Protein AF-A0A2D8JLE0-F1 (afdb_monomer)

Secondary structure (DSSP, 8-state):
-HHHHHTT------HHHHHHH-------SS------------S----GGGS-HHHHHHHHHHHHHTT-HHHHHHHHHHHHHHHT-

Structure (mmCIF, N/CA/C/O backbone):
data_AF-A0A2D8JLE0-F1
#
_entry.id   AF-A0A2D8JLE0-F1
#
loop_
_atom_site.group_PDB
_atom_site.id
_atom_site.type_symbol
_atom_site.label_atom_id
_atom_site.label_alt_id
_atom_site.label_comp_id
_atom_site.label_asym_id
_atom_site.label_entity_id
_atom_site.label_seq_id
_atom_site.pdbx_PDB_ins_code
_atom_site.Cartn_x
_atom_site.Cartn_y
_atom_site.Cartn_z
_atom_site.occupancy
_atom_site.B_iso_or_equiv
_atom_site.auth_seq_id
_atom_site.auth_comp_id
_atom_site.auth_asym_id
_atom_site.auth_atom_id
_atom_site.pdbx_PDB_model_num
ATOM 1 N N . VAL A 1 1 ? 3.338 -9.679 -8.292 1.00 65.81 1 VAL A N 1
ATOM 2 C CA . VAL A 1 1 ? 4.325 -10.782 -8.159 1.00 65.81 1 VAL A CA 1
ATOM 3 C C . VAL A 1 1 ? 3.659 -12.125 -7.844 1.00 65.81 1 VAL A C 1
ATOM 5 O O . VAL A 1 1 ? 3.813 -13.036 -8.642 1.00 65.81 1 VAL A O 1
ATOM 8 N N . ALA A 1 2 ? 2.848 -12.254 -6.781 1.00 73.69 2 ALA A N 1
ATOM 9 C CA . ALA A 1 2 ? 2.211 -13.533 -6.405 1.00 73.69 2 ALA A CA 1
ATOM 10 C C . ALA A 1 2 ? 1.354 -14.192 -7.513 1.00 73.69 2 ALA A C 1
ATOM 12 O O . ALA A 1 2 ? 1.426 -15.403 -7.703 1.00 73.69 2 ALA A O 1
ATOM 13 N N . LEU A 1 3 ? 0.600 -13.407 -8.297 1.00 81.38 3 LEU A N 1
ATOM 14 C CA . LEU A 1 3 ? -0.132 -13.937 -9.457 1.00 81.38 3 LEU A CA 1
ATOM 15 C C . LEU A 1 3 ? 0.797 -14.494 -10.543 1.00 81.38 3 LEU A C 1
ATOM 17 O O . LEU A 1 3 ? 0.525 -15.562 -11.079 1.00 81.38 3 LEU A O 1
ATOM 21 N N . ALA A 1 4 ? 1.890 -13.792 -10.853 1.00 86.06 4 ALA A N 1
ATOM 22 C CA . ALA A 1 4 ? 2.836 -14.224 -11.879 1.00 86.06 4 ALA A CA 1
ATOM 23 C C . ALA A 1 4 ? 3.495 -15.559 -11.502 1.00 86.06 4 ALA A C 1
ATOM 25 O O . ALA A 1 4 ? 3.616 -16.430 -12.352 1.00 86.06 4 ALA A O 1
ATOM 26 N N . ILE A 1 5 ? 3.814 -15.760 -10.218 1.00 84.56 5 ILE A N 1
ATOM 27 C CA . ILE A 1 5 ? 4.338 -17.036 -9.706 1.00 84.56 5 ILE A CA 1
ATOM 28 C C . ILE A 1 5 ? 3.296 -18.157 -9.855 1.00 84.56 5 ILE A C 1
ATOM 30 O O . ILE A 1 5 ? 3.634 -19.239 -10.325 1.00 84.56 5 ILE A O 1
ATOM 34 N N . ARG A 1 6 ? 2.022 -17.901 -9.511 1.00 91.00 6 ARG A N 1
ATOM 35 C CA . ARG A 1 6 ? 0.938 -18.898 -9.620 1.00 91.00 6 ARG A CA 1
ATOM 36 C C . ARG A 1 6 ? 0.704 -19.371 -11.056 1.00 91.00 6 ARG A C 1
ATOM 38 O O . ARG A 1 6 ? 0.361 -20.529 -11.258 1.00 91.00 6 ARG A O 1
ATOM 45 N N . TYR A 1 7 ? 0.866 -18.474 -12.023 1.00 92.62 7 TYR A N 1
ATOM 46 C CA . TYR A 1 7 ? 0.667 -18.758 -13.445 1.00 92.62 7 TYR A CA 1
ATOM 47 C C . TYR A 1 7 ? 1.979 -18.978 -14.211 1.00 92.62 7 TYR A C 1
ATOM 49 O O . TYR A 1 7 ? 1.965 -18.953 -15.437 1.00 92.62 7 TYR A O 1
ATOM 57 N N . SER A 1 8 ? 3.106 -19.171 -13.511 1.00 86.38 8 SER A N 1
ATOM 58 C CA . SER A 1 8 ? 4.432 -19.400 -14.111 1.00 86.38 8 SER A CA 1
ATOM 59 C C . SER A 1 8 ? 4.798 -18.391 -15.210 1.00 86.38 8 SER A C 1
ATOM 61 O O . SER A 1 8 ? 5.386 -18.736 -16.232 1.00 86.38 8 SER A O 1
ATOM 63 N N . CYS A 1 9 ? 4.435 -17.129 -15.003 1.00 89.50 9 CYS A N 1
ATOM 64 C CA . CYS A 1 9 ? 4.689 -16.044 -15.939 1.00 89.50 9 CYS A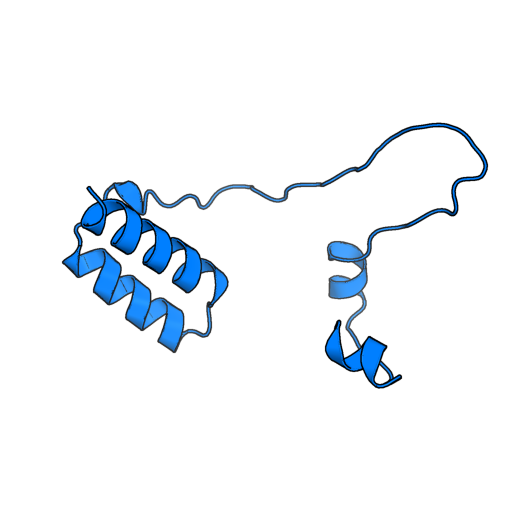 CA 1
ATOM 65 C C . CYS A 1 9 ? 6.070 -15.419 -15.669 1.00 89.50 9 CYS A C 1
ATOM 67 O O . CYS A 1 9 ? 6.403 -15.190 -14.498 1.00 89.50 9 CYS A O 1
ATOM 69 N N . PRO A 1 10 ? 6.872 -15.115 -16.710 1.00 87.75 10 PRO A N 1
ATOM 70 C CA . PRO A 1 10 ? 8.142 -14.419 -16.536 1.00 87.75 10 PRO A CA 1
ATOM 71 C C . PRO A 1 10 ? 7.929 -13.020 -15.944 1.00 87.75 10 PRO A C 1
ATOM 73 O O . PRO A 1 10 ? 7.010 -12.292 -16.319 1.00 87.75 10 PRO A O 1
ATOM 76 N N . ILE A 1 11 ? 8.799 -12.640 -15.009 1.00 85.25 11 ILE A N 1
ATOM 77 C CA . ILE A 1 11 ? 8.752 -11.348 -14.322 1.00 85.25 11 ILE A CA 1
ATOM 78 C C . ILE A 1 11 ? 9.947 -10.524 -14.790 1.00 85.25 11 ILE A C 1
ATOM 80 O O . ILE A 1 11 ? 11.091 -10.934 -14.606 1.00 85.25 11 ILE A O 1
ATOM 84 N N . PHE A 1 12 ? 9.681 -9.348 -15.348 1.00 87.06 12 PHE A N 1
ATOM 85 C CA . PHE A 1 12 ? 10.706 -8.380 -15.727 1.00 87.06 12 PHE A CA 1
ATOM 86 C C . PHE A 1 12 ? 10.663 -7.203 -14.753 1.00 87.06 12 PHE A C 1
ATOM 88 O O . PHE A 1 12 ? 9.588 -6.711 -14.411 1.00 87.06 12 PHE A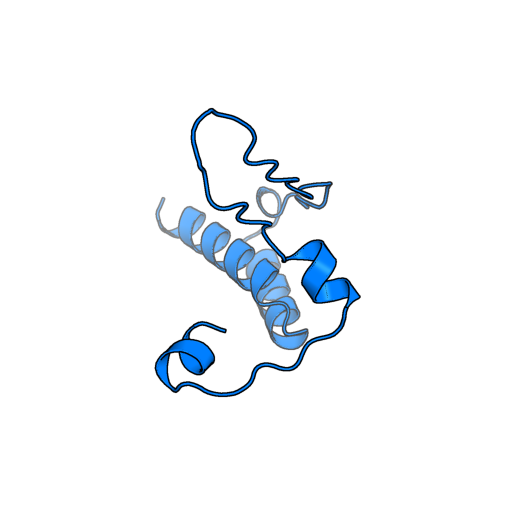 O 1
ATOM 95 N N . THR A 1 13 ? 11.827 -6.772 -14.272 1.00 85.06 13 THR A N 1
ATOM 96 C CA . THR A 1 13 ? 11.956 -5.657 -13.327 1.00 85.06 13 THR A CA 1
ATOM 97 C C . THR A 1 13 ? 13.258 -4.899 -13.567 1.00 85.06 13 THR A C 1
ATOM 99 O O . THR A 1 13 ? 14.162 -5.406 -14.227 1.00 85.06 13 THR A O 1
ATOM 102 N N . HIS A 1 14 ? 13.352 -3.694 -13.010 1.00 88.31 14 HIS A N 1
ATOM 103 C CA . HIS A 1 14 ? 14.569 -2.887 -13.020 1.00 88.31 14 HIS A CA 1
ATOM 104 C C . HIS A 1 14 ? 15.506 -3.317 -11.886 1.00 88.31 14 HIS A C 1
ATOM 106 O O . HIS A 1 14 ? 15.048 -3.715 -10.807 1.00 88.31 14 HIS A O 1
ATOM 112 N N . GLU A 1 15 ? 16.813 -3.200 -12.118 1.00 82.25 15 GLU A N 1
ATOM 113 C CA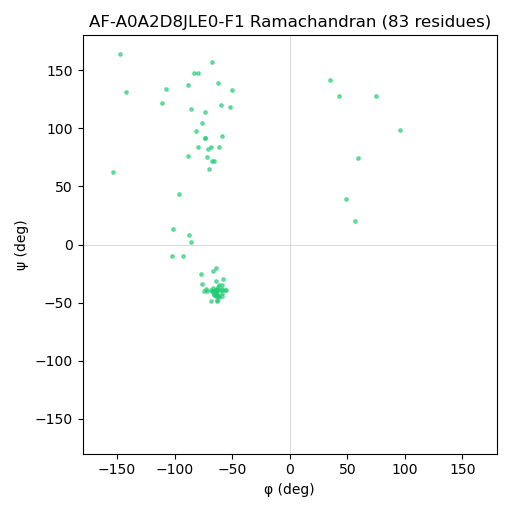 . GLU A 1 15 ? 17.855 -3.612 -11.171 1.00 82.25 15 GLU A CA 1
ATOM 114 C C . GLU A 1 15 ? 17.732 -2.887 -9.822 1.00 82.25 15 GLU A C 1
ATOM 116 O O . GLU A 1 15 ? 17.856 -3.507 -8.766 1.00 82.25 15 GLU A O 1
ATOM 121 N N . ASP A 1 16 ? 17.381 -1.600 -9.845 1.00 81.81 16 ASP A N 1
ATOM 122 C CA . ASP A 1 16 ? 17.209 -0.786 -8.638 1.00 81.81 16 ASP A CA 1
ATOM 123 C C . ASP A 1 16 ? 16.091 -1.311 -7.730 1.00 81.81 16 ASP A C 1
ATOM 125 O O . ASP A 1 16 ? 16.219 -1.337 -6.506 1.00 81.81 16 ASP A O 1
ATOM 129 N N . ILE A 1 17 ? 14.991 -1.771 -8.332 1.00 80.75 17 ILE A N 1
ATOM 130 C CA . ILE A 1 17 ? 13.832 -2.303 -7.609 1.00 80.75 17 ILE A CA 1
ATOM 131 C C . ILE A 1 17 ?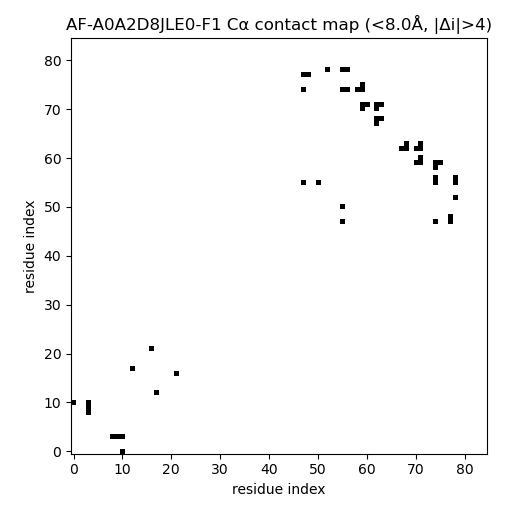 14.187 -3.666 -7.009 1.00 80.75 17 ILE A C 1
ATOM 133 O O . ILE A 1 17 ? 13.837 -3.944 -5.863 1.00 80.75 17 ILE A O 1
ATOM 137 N N . LEU A 1 18 ? 14.925 -4.497 -7.756 1.00 79.56 18 LEU A N 1
ATOM 138 C CA . LEU A 1 18 ? 15.397 -5.794 -7.277 1.00 79.56 18 LEU A CA 1
ATOM 139 C C . LEU A 1 18 ? 16.375 -5.646 -6.107 1.00 79.56 18 LEU A C 1
ATOM 141 O O . LEU A 1 18 ? 16.292 -6.419 -5.163 1.00 79.56 18 LEU A O 1
ATOM 145 N N . LYS A 1 19 ? 17.262 -4.647 -6.127 1.00 79.19 19 LYS A N 1
ATOM 146 C CA . LYS A 1 19 ? 18.194 -4.391 -5.017 1.00 79.19 19 LYS A CA 1
ATOM 147 C C . LYS A 1 19 ? 17.484 -3.916 -3.750 1.00 79.19 19 LYS A C 1
ATOM 149 O O . LYS A 1 19 ? 17.845 -4.350 -2.666 1.00 79.19 19 LYS A O 1
ATOM 154 N N . ARG A 1 20 ? 16.468 -3.055 -3.881 1.00 78.25 20 ARG A N 1
ATOM 155 C CA . ARG A 1 20 ? 15.702 -2.534 -2.732 1.00 78.25 20 ARG A CA 1
ATOM 156 C C . ARG A 1 20 ? 14.744 -3.561 -2.129 1.00 78.25 20 ARG A C 1
ATOM 158 O O . ARG A 1 20 ? 14.581 -3.602 -0.918 1.00 78.25 20 ARG A O 1
ATOM 165 N N . ALA A 1 21 ? 14.072 -4.348 -2.969 1.00 78.19 21 ALA A N 1
ATOM 166 C CA . ALA A 1 21 ? 13.026 -5.279 -2.537 1.00 78.19 21 ALA A CA 1
ATOM 167 C C . ALA A 1 21 ? 13.490 -6.745 -2.468 1.00 78.19 21 ALA A C 1
ATOM 169 O O . ALA A 1 21 ? 12.752 -7.608 -1.991 1.00 78.19 21 ALA A O 1
ATOM 170 N N . GLY A 1 22 ? 14.682 -7.048 -2.984 1.00 72.81 22 GLY A N 1
ATOM 171 C CA . GLY A 1 22 ? 15.242 -8.390 -3.027 1.00 72.81 22 GLY A CA 1
ATOM 172 C C . GLY A 1 22 ? 15.705 -8.837 -1.651 1.00 72.81 22 GLY A C 1
ATOM 173 O O . GLY A 1 22 ? 16.668 -8.313 -1.102 1.00 72.81 22 GLY A O 1
ATOM 174 N N . ILE A 1 23 ? 15.041 -9.853 -1.107 1.00 72.25 23 ILE A N 1
ATOM 175 C CA . ILE A 1 23 ? 15.507 -10.537 0.097 1.00 72.25 23 ILE A CA 1
ATOM 176 C C . ILE A 1 23 ? 16.484 -11.621 -0.353 1.00 72.25 23 ILE A C 1
ATOM 178 O O . ILE A 1 23 ? 16.102 -12.555 -1.062 1.00 72.25 23 ILE A O 1
ATOM 182 N N . ILE A 1 24 ? 17.749 -11.507 0.052 1.00 68.81 24 ILE A N 1
ATOM 183 C CA . ILE A 1 24 ? 18.742 -12.558 -0.180 1.00 68.81 24 ILE A CA 1
ATOM 184 C C . ILE A 1 24 ? 18.434 -13.703 0.783 1.00 68.81 24 ILE A C 1
ATOM 186 O O . ILE A 1 24 ? 18.909 -13.736 1.916 1.00 68.81 24 ILE A O 1
ATOM 190 N N . ILE A 1 25 ? 17.634 -14.666 0.332 1.00 58.62 25 ILE A N 1
ATOM 191 C CA . ILE A 1 25 ? 17.474 -15.937 1.035 1.00 58.62 25 ILE A CA 1
ATOM 192 C C . ILE A 1 25 ? 18.697 -16.786 0.674 1.00 58.62 25 ILE A C 1
ATOM 194 O O . ILE A 1 25 ? 18.665 -17.585 -0.263 1.00 58.62 25 ILE A O 1
ATOM 198 N N . LYS A 1 26 ? 19.813 -16.588 1.387 1.00 57.50 26 LYS A N 1
ATOM 199 C CA . LYS A 1 26 ? 20.873 -17.605 1.420 1.00 57.50 26 LYS A CA 1
ATOM 200 C C . LYS A 1 26 ? 20.226 -18.864 1.993 1.00 57.50 26 LYS A C 1
ATOM 202 O O . LYS A 1 26 ? 19.669 -18.810 3.086 1.00 57.50 26 LYS A O 1
ATOM 207 N N . ARG A 1 27 ? 20.223 -19.964 1.230 1.00 51.53 27 ARG A N 1
ATOM 208 C CA . ARG A 1 27 ? 19.798 -21.270 1.751 1.00 51.53 27 ARG A CA 1
ATOM 209 C C . ARG A 1 27 ? 20.594 -21.520 3.029 1.00 51.53 27 ARG A C 1
ATOM 211 O O . ARG A 1 27 ? 21.819 -21.504 2.993 1.00 51.53 27 ARG A O 1
ATOM 218 N N . ILE A 1 28 ? 19.872 -21.650 4.133 1.00 49.75 28 ILE A N 1
ATOM 219 C CA . ILE A 1 28 ? 20.425 -21.925 5.451 1.00 49.75 28 ILE A CA 1
ATOM 220 C C . ILE A 1 28 ? 20.842 -23.396 5.435 1.00 49.75 28 ILE A C 1
ATOM 222 O O . ILE A 1 28 ? 20.023 -24.268 5.706 1.00 49.75 28 ILE A O 1
ATOM 226 N N . ASP A 1 29 ? 22.095 -23.658 5.073 1.00 48.97 29 ASP A N 1
ATOM 227 C CA . ASP A 1 29 ? 22.871 -24.609 5.856 1.00 48.97 29 ASP A CA 1
ATOM 228 C C . ASP A 1 29 ? 23.273 -23.839 7.114 1.00 48.97 29 ASP A C 1
ATOM 230 O O . ASP A 1 29 ? 24.043 -22.889 7.046 1.00 48.97 29 ASP A O 1
ATOM 234 N N . GLU A 1 30 ? 22.582 -24.183 8.198 1.00 49.22 30 GLU A N 1
ATOM 235 C CA . GLU A 1 30 ? 22.893 -23.957 9.609 1.00 49.22 30 GLU A CA 1
ATOM 236 C C . GLU A 1 30 ? 23.450 -22.581 10.037 1.00 49.22 30 GLU A C 1
ATOM 238 O O . GLU A 1 30 ? 24.533 -22.150 9.656 1.00 49.22 30 GLU A O 1
ATOM 243 N N . THR A 1 31 ? 22.783 -22.003 11.045 1.00 38.53 31 THR A N 1
ATOM 244 C CA . THR A 1 31 ? 23.255 -20.913 11.930 1.00 38.53 31 THR A CA 1
ATOM 245 C C . THR A 1 31 ? 22.825 -19.494 11.518 1.00 38.53 31 THR A C 1
ATOM 247 O O . THR A 1 31 ? 23.393 -18.867 10.637 1.00 38.53 31 THR A O 1
ATOM 250 N N . THR A 1 32 ? 21.759 -19.042 12.195 1.00 45.09 32 THR A N 1
ATOM 251 C CA . THR A 1 32 ? 21.448 -17.684 12.700 1.00 45.09 32 THR A CA 1
ATOM 252 C C . THR A 1 32 ? 21.855 -16.422 11.928 1.00 45.09 32 THR A C 1
ATOM 254 O O . THR A 1 32 ? 23.005 -16.245 11.555 1.00 45.09 32 THR A O 1
ATOM 257 N N . GLU A 1 33 ? 20.926 -15.451 11.973 1.00 44.16 33 GLU A N 1
ATOM 258 C CA . GLU A 1 33 ? 21.169 -13.994 11.916 1.00 44.16 33 GLU A CA 1
ATOM 259 C C . GLU A 1 33 ? 21.525 -13.427 10.524 1.00 44.16 33 GLU A C 1
ATOM 261 O O . GLU A 1 33 ? 22.401 -13.908 9.831 1.00 44.16 33 GLU A O 1
ATOM 266 N N . GLN A 1 34 ? 20.890 -12.400 9.962 1.00 45.31 34 GLN A N 1
ATOM 267 C CA . GLN A 1 34 ? 20.007 -11.347 10.442 1.00 45.31 34 GLN A CA 1
ATOM 268 C C . GLN A 1 34 ? 18.941 -11.117 9.368 1.00 45.31 34 GLN A C 1
ATOM 270 O O . GLN A 1 34 ? 19.252 -10.898 8.196 1.00 45.31 34 GLN A O 1
ATOM 275 N N . ILE A 1 35 ? 17.672 -11.090 9.772 1.00 51.38 35 ILE A N 1
ATOM 276 C CA . ILE A 1 35 ? 16.633 -10.440 8.979 1.00 51.38 35 ILE A CA 1
ATOM 277 C C . ILE A 1 35 ? 16.918 -8.941 9.103 1.00 51.38 35 ILE A C 1
ATOM 279 O O . ILE A 1 35 ? 16.328 -8.264 9.946 1.00 51.38 35 ILE A O 1
ATOM 283 N N . ASN A 1 36 ? 17.851 -8.426 8.297 1.00 45.69 36 ASN A N 1
ATOM 284 C CA . ASN A 1 36 ? 18.044 -6.991 8.135 1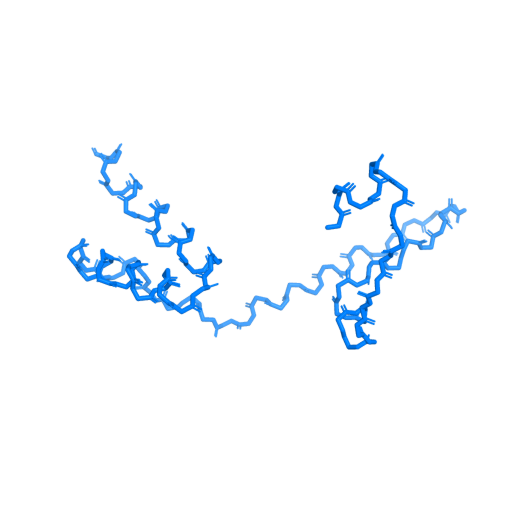.00 45.69 36 ASN A CA 1
ATOM 285 C C . ASN A 1 36 ? 16.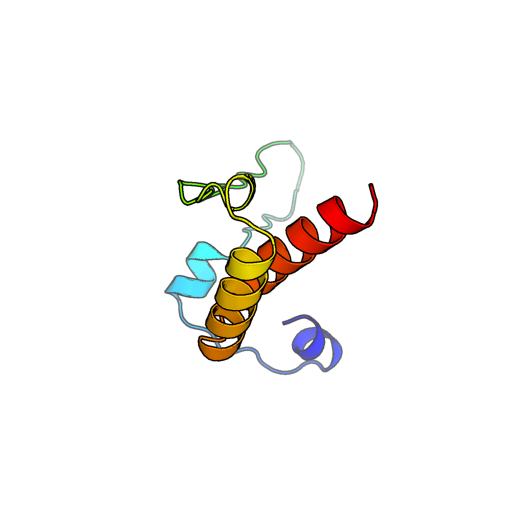846 -6.475 7.334 1.00 45.69 36 ASN A C 1
ATOM 287 O O . ASN A 1 36 ? 16.895 -6.226 6.133 1.00 45.69 36 ASN A O 1
ATOM 291 N N . THR A 1 37 ? 15.712 -6.383 8.030 1.00 49.03 37 THR A N 1
ATOM 292 C CA . THR A 1 37 ? 14.633 -5.496 7.635 1.00 49.03 37 THR A CA 1
ATOM 293 C C . THR A 1 37 ? 15.200 -4.110 7.874 1.00 49.03 37 THR A C 1
ATOM 295 O O . THR A 1 37 ? 14.998 -3.524 8.938 1.00 49.03 37 THR A O 1
ATOM 298 N N . GLU A 1 38 ? 15.953 -3.599 6.904 1.00 45.53 38 GLU A N 1
ATOM 299 C CA . GLU A 1 38 ? 16.114 -2.166 6.749 1.00 45.53 38 GLU A CA 1
ATOM 300 C C . GLU A 1 38 ? 14.710 -1.636 6.472 1.00 45.53 38 GLU A C 1
ATOM 302 O O . GLU A 1 38 ? 14.232 -1.519 5.346 1.00 45.53 38 GLU A O 1
ATOM 307 N N . LYS A 1 39 ? 13.981 -1.423 7.571 1.00 49.22 39 LYS A N 1
ATOM 308 C CA . LYS A 1 39 ? 12.867 -0.510 7.618 1.00 49.22 39 LYS A CA 1
ATOM 309 C C . LYS A 1 39 ? 13.475 0.821 7.237 1.00 49.22 39 LYS A C 1
ATOM 311 O O . LYS A 1 39 ? 13.918 1.573 8.105 1.00 49.22 39 LYS A O 1
ATOM 316 N N . ASP A 1 40 ? 13.419 1.137 5.955 1.00 42.28 40 ASP A N 1
ATOM 317 C CA . ASP A 1 40 ? 13.404 2.520 5.528 1.00 42.28 40 ASP A CA 1
ATOM 318 C C . ASP A 1 40 ? 12.036 3.105 5.922 1.00 42.28 40 ASP A C 1
ATOM 320 O O . ASP A 1 40 ? 11.145 3.390 5.130 1.00 42.28 40 ASP A O 1
ATOM 324 N N . SER A 1 41 ? 11.818 3.162 7.236 1.00 44.41 41 SER A N 1
ATOM 325 C CA . SER A 1 41 ? 10.783 3.938 7.891 1.00 44.41 41 SER A CA 1
ATOM 326 C C . SER A 1 41 ? 11.402 5.253 8.340 1.00 44.41 41 SER A C 1
ATOM 328 O O . SER A 1 41 ? 11.187 5.698 9.469 1.00 44.41 41 SER A O 1
ATOM 330 N N . SER A 1 42 ? 12.208 5.863 7.473 1.00 40.97 42 SER A N 1
ATOM 331 C CA . SER A 1 42 ? 12.625 7.235 7.650 1.00 40.97 42 SER A CA 1
ATOM 332 C C . SER A 1 42 ? 11.494 8.143 7.148 1.00 40.97 42 SER A C 1
ATOM 334 O O . SER A 1 42 ? 11.306 8.438 5.976 1.00 40.97 42 SER A O 1
ATOM 336 N N . THR A 1 43 ? 10.707 8.596 8.126 1.00 44.12 43 THR A N 1
ATOM 337 C CA . THR A 1 43 ? 10.219 9.982 8.178 1.00 44.12 43 THR A CA 1
ATOM 338 C C . THR A 1 43 ? 9.382 10.483 7.003 1.00 44.12 43 THR A C 1
ATOM 340 O O . THR A 1 43 ? 9.768 11.391 6.284 1.00 44.12 43 THR A O 1
ATOM 343 N N . GLN A 1 44 ? 8.135 10.021 6.954 1.00 43.78 44 GLN A N 1
ATOM 344 C CA . GLN A 1 44 ? 6.975 10.916 6.863 1.00 43.78 44 GLN A CA 1
ATOM 345 C C . GLN A 1 44 ? 5.759 10.206 7.476 1.00 43.78 44 GLN A C 1
ATOM 347 O O . GLN A 1 44 ? 4.729 9.968 6.851 1.00 43.78 44 GLN A O 1
ATOM 352 N N . LYS A 1 45 ? 5.842 9.897 8.780 1.00 50.31 45 LYS A N 1
ATOM 353 C CA . LYS A 1 45 ? 4.636 10.006 9.611 1.00 50.31 45 LYS A CA 1
ATOM 354 C C . LYS A 1 45 ? 4.312 11.495 9.677 1.00 50.31 45 LYS A C 1
ATOM 356 O O . LYS A 1 45 ? 4.534 12.143 10.695 1.00 50.31 45 LYS A O 1
ATOM 361 N N . GLU A 1 46 ? 3.832 12.060 8.571 1.00 53.69 46 GLU A N 1
ATOM 362 C CA . GLU A 1 46 ? 2.999 13.241 8.689 1.00 53.69 46 GLU A CA 1
ATOM 363 C C . GLU A 1 46 ? 1.943 12.881 9.728 1.00 53.69 46 GLU A C 1
ATOM 365 O O . GLU A 1 46 ? 1.424 11.762 9.725 1.00 53.69 46 GLU A O 1
ATOM 370 N N . ASN A 1 47 ? 1.714 13.768 10.688 1.00 57.75 47 ASN A N 1
ATOM 371 C CA . ASN A 1 47 ? 0.739 13.579 11.750 1.00 57.75 47 ASN A CA 1
ATOM 372 C C . ASN A 1 47 ? -0.675 13.546 11.139 1.00 57.75 47 ASN A C 1
ATOM 374 O O . ASN A 1 47 ? -1.469 14.469 11.297 1.00 57.75 47 ASN A O 1
ATOM 378 N N . ILE A 1 48 ? -1.005 12.463 10.432 1.00 61.56 48 ILE A N 1
ATOM 379 C CA . ILE A 1 48 ? -2.321 12.176 9.864 1.00 61.56 48 ILE A CA 1
ATOM 380 C C . ILE A 1 48 ? -3.348 12.157 11.010 1.00 61.56 48 ILE A C 1
ATOM 382 O O . ILE A 1 48 ? -4.490 12.591 10.850 1.00 61.56 48 ILE A O 1
ATOM 386 N N . SER A 1 49 ? -2.891 11.783 12.211 1.00 62.12 49 SER A N 1
ATOM 387 C CA . SER A 1 49 ? -3.635 11.826 13.467 1.00 62.12 49 SER A CA 1
ATOM 388 C C . SER A 1 49 ? -4.041 13.231 13.935 1.00 62.12 49 SER A C 1
ATOM 390 O O . SER A 1 49 ? -4.995 13.328 14.700 1.00 62.12 49 SER A O 1
ATOM 392 N N . SER A 1 50 ? -3.413 14.317 13.468 1.00 67.88 50 SER A N 1
ATOM 393 C CA . SER A 1 50 ? -3.776 15.696 13.850 1.00 67.88 50 SER A CA 1
ATOM 394 C C . SER A 1 50 ? -4.782 16.358 12.901 1.00 67.88 50 SER A C 1
ATOM 396 O O . SER A 1 50 ? -5.305 17.427 13.208 1.00 67.88 50 SER A O 1
ATOM 398 N N . TYR A 1 51 ? -5.082 15.757 11.746 1.00 75.31 51 TYR A N 1
ATOM 399 C CA . TYR A 1 51 ? -6.027 16.338 10.790 1.00 75.31 51 TYR A CA 1
ATOM 400 C C . TYR A 1 51 ? -7.486 16.083 11.182 1.00 75.31 51 TYR A C 1
ATOM 402 O O . TYR A 1 51 ? -7.810 15.046 11.753 1.00 75.31 51 TYR A O 1
ATOM 410 N N . SER A 1 52 ? -8.388 17.015 10.855 1.00 81.19 52 SER A N 1
ATOM 411 C CA . SER A 1 52 ? -9.841 16.807 10.973 1.00 81.19 52 SER A CA 1
ATOM 412 C C . SER A 1 52 ? -10.337 15.748 9.975 1.00 81.19 52 SER A C 1
ATOM 414 O O . SER A 1 52 ? -9.701 15.516 8.944 1.00 81.19 52 SER A O 1
ATOM 416 N N . ILE A 1 53 ? -11.486 15.126 10.257 1.00 81.94 53 ILE A N 1
ATOM 417 C CA . ILE A 1 53 ? -12.119 14.090 9.417 1.00 81.94 53 ILE A CA 1
ATOM 418 C C . ILE A 1 53 ? -12.343 14.595 7.983 1.00 81.94 53 ILE A C 1
ATOM 420 O O . ILE A 1 53 ? -12.081 13.872 7.023 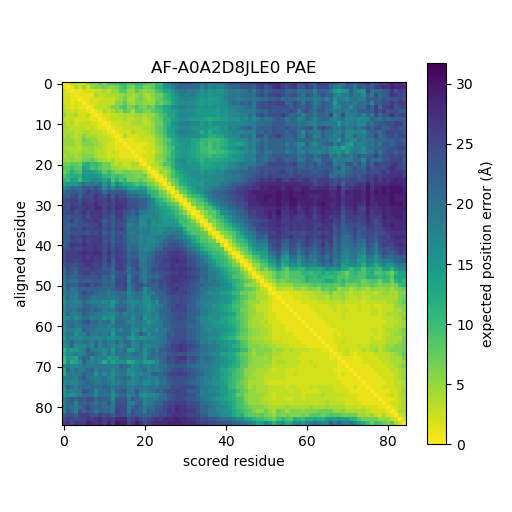1.00 81.94 53 ILE A O 1
ATOM 424 N N . ASP A 1 54 ? -12.742 15.854 7.812 1.00 83.88 54 ASP A N 1
ATOM 425 C CA . ASP A 1 54 ? -12.954 16.440 6.482 1.00 83.88 54 ASP A CA 1
ATOM 426 C C . ASP A 1 54 ? -11.653 16.566 5.689 1.00 83.88 54 ASP A C 1
ATOM 428 O O . ASP A 1 54 ? -11.611 16.321 4.481 1.00 83.88 54 ASP A O 1
ATOM 432 N N . LYS A 1 55 ? -10.560 16.909 6.378 1.00 84.50 55 LYS A N 1
ATOM 433 C CA . LYS A 1 55 ? -9.235 17.031 5.768 1.00 84.50 55 LYS A CA 1
ATOM 434 C C . LYS A 1 55 ? -8.661 15.656 5.421 1.00 84.50 55 LYS A C 1
ATOM 436 O O . LYS A 1 55 ? -8.108 15.503 4.338 1.00 84.50 55 LYS A O 1
ATOM 441 N N . LEU A 1 56 ? -8.880 14.650 6.268 1.00 85.62 56 LEU A N 1
ATOM 442 C CA . LEU A 1 56 ? -8.555 13.247 5.985 1.00 85.62 56 LEU A CA 1
ATOM 443 C C . LEU A 1 56 ? -9.274 12.732 4.731 1.00 85.62 56 LEU A C 1
ATOM 445 O O . LEU A 1 56 ? -8.641 12.119 3.878 1.00 85.62 56 LEU A O 1
ATOM 449 N N . ASN A 1 57 ? -10.567 13.033 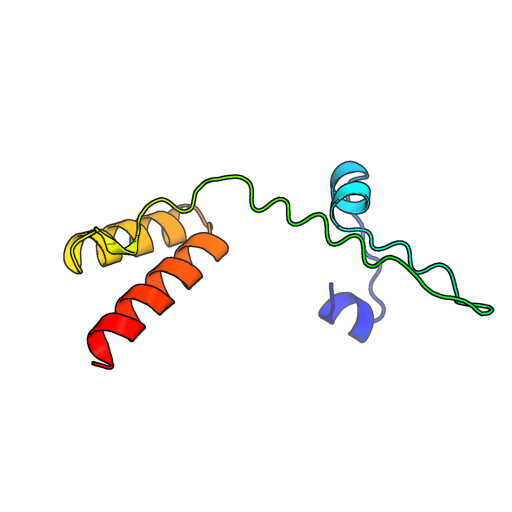4.571 1.00 87.12 57 ASN A N 1
ATOM 450 C CA . ASN A 1 57 ? -11.323 12.656 3.372 1.00 87.12 57 ASN A CA 1
ATOM 451 C C . ASN A 1 57 ? -10.802 13.349 2.103 1.00 87.12 57 ASN A C 1
ATOM 453 O O . ASN A 1 57 ? -10.735 12.721 1.046 1.00 87.12 57 ASN A O 1
ATOM 457 N N . LYS A 1 58 ? -10.416 14.630 2.194 1.00 91.00 58 LYS A N 1
ATOM 458 C CA . LYS A 1 58 ? -9.787 15.352 1.073 1.00 91.00 58 LYS A CA 1
ATOM 459 C C . LYS A 1 58 ? -8.443 14.733 0.690 1.00 91.00 58 LYS A C 1
ATOM 461 O O . LYS A 1 58 ? -8.227 14.458 -0.484 1.00 91.00 58 LYS A O 1
ATOM 466 N N . LEU A 1 59 ? -7.585 14.463 1.675 1.00 88.19 59 LEU A N 1
ATOM 467 C CA . LEU A 1 59 ? -6.288 13.817 1.461 1.00 88.19 59 LEU A CA 1
ATOM 468 C C . LEU A 1 59 ? -6.439 12.406 0.891 1.00 88.19 59 LEU A C 1
ATOM 470 O O . LEU A 1 59 ? -5.654 12.006 0.043 1.00 88.19 59 LEU A O 1
ATOM 474 N N . LEU A 1 60 ? -7.466 11.661 1.307 1.00 88.31 60 LEU A N 1
ATOM 475 C CA . LEU A 1 60 ? -7.742 10.329 0.775 1.00 88.31 60 LEU A CA 1
ATOM 476 C C . LEU A 1 60 ? -8.128 10.388 -0.705 1.00 88.31 60 LEU A C 1
ATOM 478 O O . LEU A 1 60 ? -7.629 9.588 -1.491 1.00 88.31 60 LEU A O 1
ATOM 482 N N . LYS A 1 61 ? -8.967 11.351 -1.105 1.00 92.12 61 LYS A N 1
ATOM 483 C CA . LYS A 1 61 ? -9.296 11.562 -2.523 1.00 92.12 61 LYS A CA 1
ATOM 484 C C . LYS A 1 61 ? -8.066 11.950 -3.343 1.00 92.12 61 LYS A C 1
ATOM 486 O O . LYS A 1 61 ? -7.873 11.392 -4.415 1.00 92.12 61 LYS A O 1
ATOM 491 N N . ASP A 1 62 ? -7.229 12.845 -2.821 1.00 92.56 62 ASP A N 1
ATOM 492 C CA . ASP A 1 62 ? -5.986 13.263 -3.484 1.00 92.56 62 ASP A CA 1
ATOM 493 C C . ASP A 1 62 ? -4.988 12.098 -3.614 1.00 92.56 62 ASP A C 1
ATOM 495 O O . ASP A 1 62 ? -4.414 11.882 -4.677 1.00 92.56 62 ASP A O 1
ATOM 499 N N . ALA A 1 63 ? -4.842 11.275 -2.572 1.00 90.50 63 ALA A N 1
ATOM 500 C CA . ALA A 1 63 ? -3.992 10.086 -2.601 1.00 90.50 63 ALA A CA 1
ATOM 501 C C . ALA A 1 63 ? -4.472 9.051 -3.632 1.00 90.50 63 ALA A C 1
ATOM 503 O O . ALA A 1 63 ? -3.648 8.465 -4.328 1.00 90.50 63 ALA A O 1
ATOM 504 N N . ILE A 1 64 ? -5.790 8.859 -3.772 1.00 89.56 64 ILE A N 1
ATOM 505 C CA . ILE A 1 64 ? -6.368 7.997 -4.815 1.00 89.56 64 ILE A CA 1
ATOM 506 C C . ILE A 1 64 ? -6.110 8.585 -6.206 1.00 89.56 64 ILE A C 1
ATOM 508 O O . ILE A 1 64 ? -5.728 7.849 -7.110 1.00 89.56 64 ILE A O 1
ATOM 512 N N . GLN A 1 65 ? -6.287 9.898 -6.376 1.00 93.38 65 GLN A N 1
ATOM 513 C CA . GLN A 1 65 ? -6.057 10.581 -7.651 1.00 93.38 65 GLN A CA 1
ATOM 514 C C . GLN A 1 65 ? -4.585 10.526 -8.086 1.00 93.38 65 GLN A C 1
ATOM 516 O O . GLN A 1 65 ? -4.300 10.472 -9.277 1.00 93.38 65 GLN A O 1
ATOM 521 N N . LYS A 1 66 ? -3.657 10.509 -7.124 1.00 92.88 66 LYS A N 1
ATOM 522 C CA . LYS A 1 66 ? -2.211 10.351 -7.345 1.00 92.88 66 LYS A CA 1
ATOM 523 C C . LYS A 1 66 ? -1.749 8.891 -7.393 1.00 92.88 66 LYS A C 1
ATOM 525 O O . LYS A 1 66 ? -0.547 8.651 -7.361 1.00 92.88 66 LYS A O 1
ATOM 530 N N . GLU A 1 67 ? -2.678 7.931 -7.396 1.00 90.56 67 GLU A N 1
ATOM 531 C CA . GLU A 1 67 ? -2.398 6.484 -7.399 1.00 90.56 67 GLU A CA 1
ATOM 532 C C . GLU A 1 67 ? -1.518 6.013 -6.221 1.00 90.56 67 GLU A C 1
ATOM 534 O O . GLU A 1 67 ? -0.927 4.932 -6.232 1.00 90.56 67 GLU A O 1
ATOM 539 N N . ASN A 1 68 ? -1.455 6.802 -5.146 1.00 89.50 68 ASN A N 1
ATOM 540 C CA . ASN A 1 68 ? -0.682 6.483 -3.956 1.00 89.50 68 ASN A CA 1
ATOM 541 C C . ASN A 1 68 ? -1.531 5.663 -2.977 1.00 89.50 68 ASN A C 1
ATOM 543 O O . ASN A 1 68 ? -2.037 6.151 -1.959 1.00 89.50 68 ASN A O 1
ATOM 547 N N . TYR A 1 69 ? -1.699 4.384 -3.310 1.00 89.94 69 TYR A N 1
ATOM 548 C CA . TYR A 1 69 ? -2.527 3.456 -2.539 1.00 89.94 69 TYR A CA 1
ATOM 549 C C . TYR A 1 69 ? -1.976 3.154 -1.140 1.00 89.94 69 TYR A C 1
ATOM 551 O O . TYR A 1 69 ? -2.745 2.809 -0.241 1.00 89.94 69 TYR A O 1
ATOM 559 N N . GLU A 1 70 ? -0.672 3.328 -0.921 1.00 84.44 70 GLU A N 1
ATOM 560 C CA . GLU A 1 70 ? -0.060 3.121 0.390 1.00 84.44 70 GLU A CA 1
ATOM 561 C C . GLU A 1 70 ? -0.520 4.193 1.391 1.00 84.44 70 GLU A C 1
ATOM 563 O O . GLU A 1 70 ? -0.979 3.878 2.494 1.00 84.44 70 GLU A O 1
ATOM 568 N N . ILE A 1 71 ? -0.467 5.468 0.989 1.00 86.44 71 ILE A N 1
ATOM 569 C CA . ILE A 1 71 ? -0.966 6.579 1.807 1.00 86.44 71 ILE A CA 1
ATOM 570 C C . ILE A 1 71 ? -2.496 6.510 1.922 1.00 86.44 71 ILE A C 1
ATOM 572 O O . ILE A 1 71 ? -3.036 6.715 3.011 1.00 86.44 71 ILE A O 1
ATOM 576 N N . ALA A 1 72 ? -3.204 6.153 0.843 1.00 89.69 72 ALA A N 1
ATOM 577 C CA . ALA A 1 72 ? -4.660 6.004 0.864 1.00 89.69 72 ALA A CA 1
ATOM 578 C C . ALA A 1 72 ? -5.134 4.948 1.882 1.00 89.69 72 ALA A C 1
ATOM 580 O O . ALA A 1 72 ? -6.119 5.182 2.587 1.00 89.69 72 ALA A O 1
ATOM 581 N N . SER A 1 73 ? -4.420 3.821 2.014 1.00 89.50 73 SER A N 1
ATOM 582 C CA . SER A 1 73 ? -4.725 2.803 3.031 1.00 89.50 73 SER A CA 1
ATOM 583 C C . SER A 1 73 ? -4.550 3.358 4.443 1.00 89.50 73 SER A C 1
ATOM 585 O O . SER A 1 73 ? -5.467 3.260 5.256 1.00 89.50 73 SER A O 1
ATOM 587 N N . LYS A 1 74 ? -3.421 4.027 4.717 1.00 89.06 74 LYS A N 1
ATOM 588 C CA . LYS A 1 74 ? -3.144 4.639 6.031 1.00 89.06 74 LYS A CA 1
ATOM 589 C C . LYS A 1 74 ? -4.209 5.679 6.410 1.00 89.06 74 LYS A C 1
ATOM 591 O O . LYS A 1 74 ? -4.680 5.698 7.545 1.00 89.06 74 LYS A O 1
ATOM 596 N N . LEU A 1 75 ? -4.631 6.511 5.453 1.00 88.38 75 LEU A N 1
ATOM 597 C CA . LEU A 1 75 ? -5.705 7.497 5.634 1.00 88.38 75 LEU A CA 1
ATOM 598 C C . LEU A 1 75 ? -7.056 6.830 5.929 1.00 88.38 75 LEU A C 1
ATOM 600 O O . LEU A 1 75 ? -7.780 7.272 6.823 1.00 88.38 75 LEU A O 1
ATOM 604 N N . ARG A 1 76 ? -7.393 5.757 5.204 1.00 87.69 76 ARG A N 1
ATOM 605 C CA . ARG A 1 76 ? -8.629 4.989 5.410 1.00 87.69 76 ARG A CA 1
ATOM 606 C C . ARG A 1 76 ? -8.672 4.355 6.799 1.00 87.69 76 ARG A C 1
ATOM 608 O O . ARG A 1 76 ? -9.705 4.431 7.465 1.00 87.69 76 ARG A O 1
ATOM 615 N N . ASP A 1 77 ? -7.568 3.757 7.233 1.00 89.06 77 ASP A N 1
ATOM 616 C CA . ASP A 1 77 ? -7.466 3.106 8.539 1.00 89.06 77 ASP A CA 1
ATOM 617 C C . ASP A 1 77 ? -7.620 4.117 9.678 1.00 89.06 77 ASP A C 1
ATOM 619 O O . ASP A 1 77 ? -8.351 3.858 10.635 1.00 89.06 77 ASP A O 1
ATOM 623 N N . GLU A 1 78 ? -7.040 5.312 9.538 1.00 86.00 78 GLU A N 1
ATOM 624 C CA . GLU A 1 78 ? -7.191 6.383 10.526 1.00 86.00 78 GLU A CA 1
ATOM 625 C C . GLU A 1 78 ? -8.635 6.921 10.597 1.00 86.00 78 GLU A C 1
ATOM 627 O O . GLU A 1 78 ? -9.168 7.135 11.690 1.00 86.00 78 GLU A O 1
ATOM 632 N N . ILE A 1 79 ? -9.317 7.086 9.453 1.00 86.88 79 ILE A N 1
ATOM 63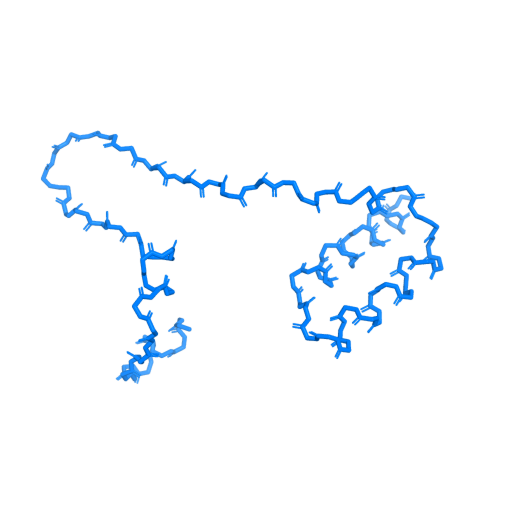3 C CA . ILE A 1 79 ? -10.741 7.470 9.415 1.00 86.88 79 ILE A CA 1
ATOM 634 C C . ILE A 1 79 ? -11.603 6.403 10.105 1.00 86.88 79 ILE A C 1
ATOM 636 O O . ILE A 1 79 ? -12.472 6.731 10.917 1.00 86.88 79 ILE A O 1
ATOM 640 N N . ASN A 1 80 ? -11.354 5.124 9.814 1.00 86.88 80 ASN A N 1
ATOM 641 C CA . ASN A 1 80 ? -12.091 4.013 10.411 1.00 86.88 80 ASN A CA 1
ATOM 642 C C . ASN A 1 80 ? -11.847 3.909 11.918 1.00 86.88 80 ASN A C 1
ATOM 644 O O . ASN A 1 80 ? -12.795 3.714 12.675 1.00 86.88 80 ASN A O 1
ATOM 648 N N . LYS A 1 81 ? -10.605 4.101 12.371 1.00 84.81 81 LYS A N 1
ATOM 649 C CA . LYS A 1 81 ? -10.241 4.095 13.793 1.00 84.81 81 LYS A CA 1
ATOM 650 C C . LYS A 1 81 ? -10.996 5.158 14.591 1.00 84.81 81 LYS A C 1
ATOM 652 O O . LYS A 1 81 ? -11.362 4.906 15.734 1.00 84.81 81 LYS A O 1
ATOM 657 N N . ARG A 1 82 ? -11.268 6.321 13.990 1.00 79.50 82 ARG A N 1
ATOM 658 C CA . ARG A 1 82 ? -12.069 7.388 14.614 1.00 79.50 82 ARG A CA 1
ATOM 659 C C . ARG A 1 82 ? -13.567 7.107 14.615 1.00 79.50 82 ARG A C 1
ATOM 661 O O . ARG A 1 82 ? -14.230 7.502 15.559 1.00 79.50 82 ARG A O 1
ATOM 668 N N . LYS A 1 83 ? -14.093 6.444 13.578 1.00 77.69 83 LYS A N 1
ATOM 669 C CA . LYS A 1 83 ? -15.515 6.062 13.491 1.00 77.69 83 LYS A CA 1
ATOM 670 C C . LYS A 1 83 ? -15.886 4.855 14.352 1.00 77.69 83 LYS A C 1
ATOM 672 O O . LYS A 1 83 ? -17.054 4.681 14.665 1.00 77.69 83 LYS A O 1
ATOM 677 N N . LYS A 1 84 ? -14.919 3.988 14.659 1.00 74.06 84 LYS A N 1
ATOM 678 C CA . LYS A 1 84 ? -15.124 2.771 15.462 1.00 74.06 84 LYS A CA 1
ATOM 679 C C . LYS A 1 84 ? -15.020 3.024 16.975 1.00 74.06 84 LYS A C 1
ATOM 681 O O . LYS A 1 84 ? -15.070 2.067 17.743 1.00 74.06 84 LYS A O 1
ATOM 686 N N . LYS A 1 85 ? -14.813 4.277 17.375 1.00 52.91 85 LYS A N 1
ATOM 687 C CA . LYS A 1 85 ? -14.830 4.736 18.761 1.00 52.91 85 LYS A CA 1
ATOM 688 C C . LYS A 1 85 ? -16.187 5.361 19.046 1.00 52.91 85 LYS A C 1
ATOM 690 O O . LYS A 1 85 ? -16.685 5.134 20.164 1.00 52.91 85 LYS A O 1
#

Mean predicted aligned error: 15.29 Å

Solvent-accessible surface area (backbone atoms only — not comparable to full-atom values): 5648 Å² total; per-residue (Å²): 109,72,67,37,62,76,68,73,46,89,85,86,82,56,70,70,57,46,66,74,71,54,77,84,77,71,80,78,79,78,81,82,88,74,90,78,72,77,70,86,73,77,81,76,82,62,67,69,87,74,54,54,72,70,53,45,54,50,51,32,53,52,24,54,75,68,68,35,59,71,60,27,49,56,44,50,52,54,53,47,58,63,72,78,104

Sequence (85 aa):
VALAIRYSCPIFTHEDILKRAGIIIKRIDETTEQINTEKDSSTQKENISSYSIDKLNKLLKDAIQKENYEIASKLRDEINKRKKK

pLDDT: mean 73.62, std 17.34, range [38.53, 93.38]

Radius of gyration: 18.72 Å; Cα contacts (8 Å, |Δi|>4): 28; chains: 1; bounding box: 39×42×35 Å

Foldseek 3Di:
DVVCVVVVHDDDDDPVCCVVVPDPPPPDPDDDDDPPPPPPPPDDPPVLVPDDLVVLVVVLVVCVVVVVVVVNVVSVVSNVVVVVD